Protein AF-A0A2W4NUA7-F1 (afdb_monomer_lite)

Secondary structure (DSSP, 8-state):
-PPP-PPPPPPS-SEEEEEEESB-TTS-B--HHHHHHHHTTTEEEEEEE--SEEE---HHHHTT----STTS-SS-EEE-TTHHHHHHHHHHTS-HHHHTTEEEEE--S-TTSTTHHHHHHHHHHHSTTT--EE----S--TTTGGGB-SSPP-

Structure (mmCIF, N/CA/C/O backbone):
data_AF-A0A2W4NUA7-F1
#
_entry.id   AF-A0A2W4NUA7-F1
#
loop_
_atom_site.group_PDB
_atom_site.id
_atom_site.type_symbol
_atom_site.label_atom_id
_atom_site.label_alt_id
_atom_site.label_comp_id
_atom_site.label_asym_id
_atom_site.label_entity_id
_atom_si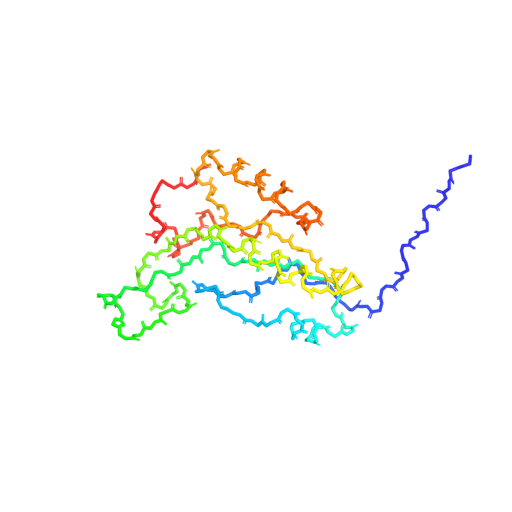te.label_seq_id
_atom_site.pdbx_PDB_ins_code
_atom_site.Cartn_x
_atom_site.Cartn_y
_atom_site.Cartn_z
_atom_site.occupancy
_atom_site.B_iso_or_equiv
_atom_site.auth_seq_id
_atom_site.auth_comp_id
_atom_site.auth_asym_id
_atom_site.auth_atom_id
_atom_site.pdbx_PDB_model_num
ATOM 1 N N . MET A 1 1 ? -1.698 2.696 45.677 1.00 40.53 1 MET A N 1
ATOM 2 C CA . MET A 1 1 ? -2.621 1.669 45.150 1.00 40.53 1 MET A CA 1
ATOM 3 C C . MET A 1 1 ? -2.447 1.644 43.642 1.00 40.53 1 MET A C 1
ATOM 5 O O . MET A 1 1 ? -2.728 2.652 43.011 1.00 40.53 1 MET A O 1
ATOM 9 N N . LEU A 1 2 ? -1.878 0.572 43.089 1.00 43.06 2 LEU A N 1
ATOM 10 C CA . LEU A 1 2 ? -1.738 0.403 41.641 1.00 43.06 2 LEU A CA 1
ATOM 11 C C . LEU A 1 2 ? -3.088 -0.070 41.095 1.00 43.06 2 LEU A C 1
ATOM 13 O O . LEU A 1 2 ? -3.616 -1.076 41.566 1.00 43.06 2 LEU A O 1
ATOM 17 N N . ALA A 1 3 ? -3.667 0.692 40.169 1.00 48.97 3 ALA A N 1
ATOM 18 C CA . ALA A 1 3 ? -4.894 0.313 39.484 1.00 48.97 3 ALA A CA 1
ATOM 19 C C . ALA A 1 3 ? -4.628 -0.956 38.663 1.00 48.97 3 ALA A C 1
ATOM 21 O O . ALA A 1 3 ? -3.732 -0.976 37.821 1.00 48.97 3 ALA A O 1
ATOM 22 N N . GLY A 1 4 ? -5.377 -2.021 38.951 1.00 47.44 4 GLY A N 1
ATOM 23 C CA . GLY A 1 4 ? -5.320 -3.257 38.184 1.00 47.44 4 GLY A CA 1
ATOM 24 C C . GLY A 1 4 ? -5.758 -2.989 36.750 1.00 47.44 4 GLY A C 1
ATOM 25 O O . GLY A 1 4 ? -6.852 -2.479 36.515 1.00 47.44 4 GLY A O 1
ATOM 26 N N . THR A 1 5 ? -4.898 -3.317 35.793 1.00 54.41 5 THR A N 1
ATOM 27 C CA . THR A 1 5 ? -5.244 -3.329 34.374 1.00 54.41 5 THR A CA 1
ATOM 28 C C . THR A 1 5 ? -6.253 -4.448 34.146 1.00 54.41 5 THR A C 1
ATOM 30 O O . THR A 1 5 ? -5.899 -5.625 34.204 1.00 54.41 5 THR A O 1
ATOM 33 N N . THR A 1 6 ? -7.519 -4.096 33.928 1.00 53.12 6 THR A N 1
ATOM 34 C CA . THR A 1 6 ? -8.527 -5.055 33.471 1.00 53.12 6 THR A CA 1
ATOM 35 C C . THR A 1 6 ? -8.124 -5.552 32.092 1.00 53.12 6 THR A C 1
ATOM 37 O O . THR A 1 6 ? -7.858 -4.741 31.202 1.00 53.12 6 THR A O 1
ATOM 40 N N . ALA A 1 7 ? -8.060 -6.874 31.927 1.00 54.66 7 ALA A N 1
ATOM 41 C CA . ALA A 1 7 ? -7.871 -7.486 30.621 1.00 54.66 7 ALA A CA 1
ATOM 42 C C . ALA A 1 7 ? -8.938 -6.941 29.652 1.00 54.66 7 ALA A C 1
ATOM 44 O O . ALA A 1 7 ? -10.081 -6.730 30.076 1.00 54.66 7 ALA A O 1
ATOM 45 N N . PRO A 1 8 ? -8.582 -6.655 28.387 1.00 58.50 8 PRO A N 1
ATOM 46 C CA . PRO A 1 8 ? -9.565 -6.229 27.404 1.00 58.50 8 PRO A CA 1
ATOM 47 C C . PRO A 1 8 ? -10.680 -7.283 27.311 1.00 58.50 8 PRO A C 1
ATOM 49 O O . PRO A 1 8 ? -10.400 -8.470 27.497 1.00 58.50 8 PRO A O 1
ATOM 52 N N . PRO A 1 9 ? -11.936 -6.863 27.074 1.00 59.19 9 PRO A N 1
ATOM 53 C CA . PRO A 1 9 ? -13.051 -7.791 26.947 1.00 59.19 9 PRO A CA 1
ATOM 54 C C . PRO A 1 9 ? -12.724 -8.862 25.907 1.00 59.19 9 PRO A C 1
ATOM 56 O O . PRO A 1 9 ? -12.119 -8.567 24.872 1.00 59.19 9 PRO A O 1
ATOM 59 N N . GLU A 1 10 ? -13.103 -10.100 26.218 1.00 61.09 10 GLU A N 1
ATOM 60 C CA . GLU A 1 10 ? -12.916 -11.239 25.329 1.00 61.09 10 GLU A CA 1
ATOM 61 C C . GLU A 1 10 ? -13.616 -10.930 24.003 1.00 61.09 10 GLU A C 1
ATOM 63 O O . GLU A 1 10 ? -14.770 -10.503 23.965 1.00 61.09 10 GLU A O 1
ATOM 68 N N . SER A 1 11 ? -12.859 -11.010 22.917 1.00 70.81 11 SER A N 1
ATOM 69 C CA . SER A 1 11 ? -13.340 -10.614 21.606 1.00 70.81 11 SER A CA 1
ATOM 70 C C . SER A 1 11 ? -14.155 -11.754 21.006 1.00 70.81 11 SER A C 1
ATOM 72 O O . SER A 1 11 ? -13.619 -12.844 20.854 1.00 70.81 11 SER A O 1
ATOM 74 N N . ASP A 1 12 ? -15.376 -11.486 20.535 1.00 87.19 12 ASP A N 1
ATOM 75 C CA . ASP A 1 12 ? -16.203 -12.468 19.797 1.00 87.19 12 ASP A CA 1
ATOM 76 C C . ASP A 1 12 ? -15.591 -12.901 18.441 1.00 87.19 12 ASP A C 1
ATOM 78 O O . ASP A 1 12 ? -16.130 -13.748 17.731 1.00 87.19 12 ASP A O 1
ATOM 82 N N . TYR A 1 13 ? -14.448 -12.320 18.065 1.00 94.31 13 TYR A N 1
ATOM 83 C CA . TYR A 1 13 ? -13.719 -12.640 16.844 1.00 94.31 13 TYR A CA 1
ATOM 84 C C . TYR A 1 13 ? -12.886 -13.908 17.047 1.00 94.31 13 TYR A C 1
ATOM 86 O O . TYR A 1 13 ? -12.174 -14.045 18.038 1.00 94.31 13 TYR A O 1
ATOM 94 N N . VAL A 1 14 ? -12.910 -14.808 16.066 1.00 96.00 14 VAL A N 1
ATOM 95 C CA . VAL A 1 14 ? -12.196 -16.093 16.128 1.00 96.00 14 VAL A CA 1
ATOM 96 C C . VAL A 1 14 ? -10.726 -15.984 15.715 1.00 96.00 14 VAL A C 1
ATOM 98 O O . VAL A 1 14 ? -9.943 -16.873 16.036 1.00 96.00 14 VAL A O 1
ATOM 101 N N . LEU A 1 15 ? -10.346 -14.928 14.982 1.00 96.31 15 LEU A N 1
ATOM 102 C CA . LEU A 1 15 ? -8.963 -14.663 14.567 1.00 96.31 15 LEU A CA 1
ATOM 103 C C . LEU A 1 15 ? -8.733 -13.191 14.198 1.00 96.31 15 LEU A C 1
ATOM 105 O O . LEU A 1 15 ? -9.681 -12.435 13.989 1.00 96.31 15 LEU A O 1
ATOM 109 N N . ASN A 1 16 ? -7.463 -12.813 14.053 1.00 97.56 16 ASN A N 1
ATOM 110 C CA . ASN A 1 16 ? -7.030 -11.596 13.362 1.00 97.56 16 ASN A CA 1
ATOM 111 C C . ASN A 1 16 ? -6.142 -11.998 12.181 1.00 97.56 16 ASN A C 1
ATOM 113 O O . ASN A 1 16 ? -5.360 -12.942 12.307 1.00 97.56 16 ASN A O 1
ATOM 117 N N . ASP A 1 17 ? -6.266 -11.298 11.059 1.00 97.81 17 ASP A N 1
ATOM 118 C CA . ASP A 1 17 ? -5.432 -11.540 9.885 1.00 97.81 17 ASP A CA 1
ATOM 119 C C . ASP A 1 17 ? -4.173 -10.672 9.973 1.00 97.81 17 ASP A C 1
ATOM 121 O O . ASP A 1 17 ? -4.235 -9.440 10.027 1.00 97.81 17 ASP A O 1
ATOM 125 N N . SER A 1 18 ? -3.014 -11.317 10.032 1.00 97.25 18 SER A N 1
ATOM 126 C CA . SER A 1 18 ? -1.735 -10.622 10.129 1.00 97.25 18 SER A CA 1
ATOM 127 C 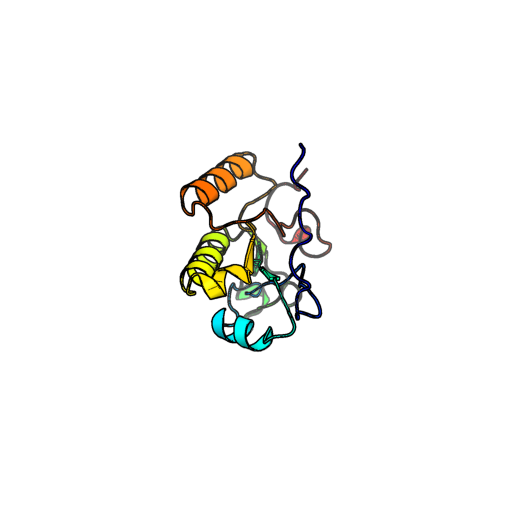C . SER A 1 18 ? -1.228 -10.104 8.788 1.00 97.25 18 SER A C 1
ATOM 129 O O . SER A 1 18 ? -0.235 -9.377 8.791 1.00 97.25 18 SER A O 1
ATOM 131 N N . HIS A 1 19 ? -1.829 -10.504 7.659 1.00 97.81 19 HIS A N 1
ATOM 132 C CA . HIS A 1 19 ? -1.300 -10.173 6.339 1.00 97.81 19 HIS A CA 1
ATOM 133 C C . HIS A 1 19 ? -2.325 -10.284 5.207 1.00 97.81 19 HIS A C 1
ATOM 135 O O . HIS A 1 19 ? -2.533 -11.363 4.655 1.00 97.81 19 HIS A O 1
ATOM 141 N N . PHE A 1 20 ? -2.858 -9.144 4.758 1.00 97.81 20 PHE A N 1
ATOM 142 C CA . PHE A 1 20 ? -3.714 -9.089 3.571 1.00 97.81 20 PHE A CA 1
ATOM 143 C C . PHE A 1 20 ? -3.332 -7.961 2.606 1.00 97.81 20 PHE A C 1
ATOM 145 O O . PHE A 1 20 ? -3.340 -6.786 2.976 1.00 97.81 20 PHE 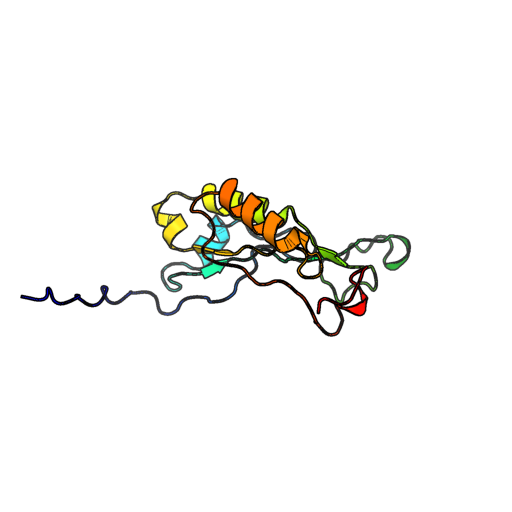A O 1
ATOM 152 N N . HIS A 1 21 ? -3.074 -8.298 1.340 1.00 97.69 21 HIS A N 1
ATOM 153 C CA . HIS A 1 21 ? -2.927 -7.299 0.281 1.00 97.69 21 HIS A CA 1
ATOM 154 C C . HIS A 1 21 ? -4.286 -6.950 -0.322 1.00 97.69 21 HIS A C 1
ATOM 156 O O . HIS A 1 21 ? -4.977 -7.828 -0.837 1.00 97.69 21 HIS A O 1
ATOM 162 N N . LEU A 1 22 ? -4.650 -5.666 -0.303 1.00 97.94 22 LEU A N 1
ATOM 163 C CA . LEU A 1 22 ? -5.903 -5.205 -0.910 1.00 97.94 22 LEU A CA 1
ATOM 164 C C . LEU A 1 22 ? -5.836 -5.201 -2.442 1.00 97.94 22 LEU A C 1
ATOM 166 O O . LEU A 1 22 ? -6.865 -5.352 -3.096 1.00 97.94 22 LEU A O 1
ATOM 170 N N . THR A 1 23 ? -4.633 -5.040 -2.997 1.00 97.19 23 THR A N 1
ATOM 171 C CA . THR A 1 23 ? -4.372 -4.922 -4.434 1.00 97.19 23 THR A CA 1
ATOM 172 C C . THR A 1 23 ? -3.479 -6.047 -4.962 1.00 97.19 23 THR A C 1
ATOM 174 O O . THR A 1 23 ? -2.839 -6.773 -4.204 1.00 97.19 23 THR A O 1
ATOM 177 N N . ASN A 1 24 ? -3.441 -6.199 -6.286 1.00 96.69 24 ASN A N 1
ATOM 178 C CA . ASN A 1 24 ? -2.547 -7.092 -7.021 1.00 96.69 24 ASN A CA 1
ATOM 179 C C . ASN A 1 24 ? -1.318 -6.334 -7.585 1.00 96.69 24 ASN A C 1
ATOM 181 O O . ASN A 1 24 ? -1.108 -5.154 -7.305 1.00 96.69 24 ASN A O 1
ATOM 185 N N . TYR A 1 25 ? -0.501 -6.997 -8.415 1.00 96.38 25 TYR A N 1
ATOM 186 C CA . TYR A 1 25 ? 0.722 -6.411 -8.990 1.00 96.38 25 TYR A CA 1
ATOM 187 C C . TYR A 1 25 ? 0.465 -5.365 -10.089 1.00 96.38 25 TYR A C 1
ATOM 189 O O . TYR A 1 25 ? 1.421 -4.831 -10.641 1.00 96.38 25 TYR A O 1
ATOM 197 N N . ILE A 1 26 ? -0.789 -5.046 -10.410 1.00 96.81 26 ILE A N 1
ATOM 198 C CA . ILE A 1 26 ? -1.167 -3.880 -11.229 1.00 96.81 26 ILE A CA 1
ATOM 199 C C . ILE A 1 26 ? -1.971 -2.855 -10.419 1.00 96.81 26 ILE A C 1
ATOM 201 O O . ILE A 1 26 ? -2.537 -1.928 -10.985 1.00 96.81 26 ILE A O 1
ATOM 205 N N . GLN A 1 27 ? -1.970 -3.004 -9.091 1.00 96.81 27 GLN A N 1
ATOM 206 C CA . GLN A 1 27 ? -2.614 -2.109 -8.132 1.00 96.81 27 GLN A CA 1
ATOM 207 C C . GLN A 1 27 ? -4.147 -2.083 -8.226 1.00 96.81 27 GLN A C 1
ATOM 209 O O . GLN A 1 27 ? -4.787 -1.135 -7.779 1.00 96.81 27 GLN A O 1
ATOM 214 N N . GLU A 1 28 ? -4.739 -3.160 -8.746 1.00 96.75 28 GLU A N 1
ATOM 215 C CA . GLU A 1 28 ? -6.186 -3.385 -8.774 1.00 96.75 28 GLU A CA 1
ATOM 216 C C . GLU A 1 28 ? -6.599 -4.414 -7.720 1.00 96.75 28 GLU A C 1
ATOM 218 O O . GLU A 1 28 ? -5.844 -5.334 -7.398 1.00 96.75 28 GLU A O 1
ATOM 223 N N . GLY A 1 29 ? -7.807 -4.282 -7.178 1.00 95.69 29 GLY A N 1
ATOM 224 C CA . GLY A 1 29 ? -8.262 -5.124 -6.082 1.00 95.69 29 GLY A CA 1
ATOM 225 C C . GLY A 1 29 ? -9.725 -4.922 -5.716 1.00 95.69 29 GLY A C 1
ATOM 226 O O . GLY A 1 29 ? -10.471 -4.248 -6.424 1.00 95.69 29 GLY A O 1
ATOM 227 N N . THR A 1 30 ? -10.132 -5.534 -4.606 1.00 96.50 30 THR A N 1
ATOM 228 C CA . THR A 1 30 ? -11.497 -5.405 -4.071 1.00 96.50 30 THR A CA 1
ATOM 229 C C . THR A 1 30 ? -11.694 -4.058 -3.371 1.00 96.50 30 THR A C 1
ATOM 231 O O . THR A 1 30 ? -10.748 -3.515 -2.798 1.00 96.50 30 THR A O 1
ATOM 234 N N . ASP A 1 31 ? -12.925 -3.531 -3.342 1.00 97.88 31 ASP A N 1
ATOM 235 C CA . ASP A 1 31 ? -13.240 -2.395 -2.464 1.00 97.88 31 ASP A CA 1
ATOM 236 C C . ASP A 1 31 ? -13.079 -2.824 -0.997 1.00 97.88 31 ASP A C 1
ATOM 238 O O . ASP A 1 31 ? -13.427 -3.942 -0.601 1.00 97.88 31 ASP A O 1
ATOM 242 N N . ILE A 1 32 ? -12.555 -1.927 -0.164 1.00 98.56 32 ILE A N 1
ATOM 243 C CA . ILE A 1 32 ? -12.306 -2.203 1.254 1.00 98.56 32 ILE A CA 1
ATOM 244 C C . ILE A 1 32 ? -13.601 -2.480 2.041 1.00 98.56 32 ILE A C 1
ATOM 246 O O . ILE A 1 32 ? -13.565 -3.182 3.052 1.00 98.56 32 ILE A O 1
ATOM 250 N N . ARG A 1 33 ? -14.758 -1.971 1.591 1.00 98.56 33 ARG A N 1
ATOM 251 C CA . ARG A 1 33 ? -16.072 -2.268 2.191 1.00 98.56 33 ARG A CA 1
ATOM 252 C C . ARG A 1 33 ? -16.509 -3.693 1.889 1.00 98.56 33 ARG A C 1
ATOM 254 O O . ARG A 1 33 ? -17.046 -4.350 2.779 1.00 98.56 33 ARG A O 1
ATOM 261 N N . ASP A 1 34 ? -16.236 -4.173 0.680 1.00 98.56 34 ASP A N 1
ATOM 262 C CA . ASP A 1 34 ? -16.505 -5.559 0.299 1.00 98.56 34 ASP A CA 1
ATOM 263 C C . ASP A 1 34 ? -15.593 -6.502 1.087 1.00 98.56 34 ASP A C 1
ATOM 265 O O . ASP A 1 34 ? -16.054 -7.499 1.643 1.00 98.56 34 ASP A O 1
ATOM 269 N N . PHE A 1 35 ? -14.318 -6.137 1.254 1.00 98.44 35 PHE A N 1
ATOM 270 C CA . PHE A 1 35 ? -13.410 -6.893 2.114 1.00 98.44 35 PHE A CA 1
ATOM 271 C C . PHE A 1 35 ? -13.855 -6.898 3.586 1.00 98.44 35 PHE A C 1
ATOM 273 O O . PHE A 1 35 ? -13.860 -7.946 4.232 1.00 98.44 35 PHE A O 1
ATOM 280 N N . LEU A 1 36 ? -14.316 -5.761 4.115 1.00 98.44 36 LEU A N 1
ATOM 281 C CA . LEU A 1 36 ? -14.889 -5.696 5.461 1.00 98.44 36 LEU A CA 1
ATOM 282 C C . LEU A 1 36 ? -16.134 -6.589 5.607 1.00 98.44 36 LEU A C 1
ATOM 284 O O . LEU A 1 36 ? -16.336 -7.191 6.663 1.00 98.44 36 LEU A O 1
ATOM 288 N N . ALA A 1 37 ? -16.962 -6.694 4.565 1.00 98.19 37 ALA A N 1
ATOM 289 C CA . ALA A 1 37 ? -18.099 -7.610 4.554 1.00 98.19 37 ALA A CA 1
ATOM 290 C C . ALA A 1 37 ? -17.643 -9.079 4.588 1.00 98.19 37 ALA A C 1
ATOM 292 O O . ALA A 1 37 ? -18.230 -9.872 5.325 1.00 98.19 37 ALA A O 1
ATOM 293 N N . ILE A 1 38 ? -16.564 -9.425 3.874 1.00 97.31 38 ILE A N 1
ATOM 294 C CA . ILE A 1 38 ? -15.940 -10.760 3.915 1.00 97.31 38 ILE A CA 1
ATOM 295 C C . ILE A 1 38 ? -15.408 -11.087 5.319 1.00 97.31 38 ILE A C 1
ATOM 297 O O . ILE A 1 38 ? -15.615 -12.199 5.804 1.00 97.31 38 ILE A O 1
ATOM 301 N N . MET A 1 39 ? -14.764 -10.130 5.997 1.00 97.75 39 MET A N 1
ATOM 302 C CA . MET A 1 39 ? -14.298 -10.304 7.383 1.00 97.75 39 MET A CA 1
ATOM 303 C C . MET A 1 39 ? -15.442 -10.642 8.353 1.00 97.75 39 MET A C 1
ATOM 305 O O . MET A 1 39 ? -15.240 -11.375 9.330 1.00 97.75 39 MET A O 1
ATOM 309 N N . GLY A 1 40 ? -16.627 -10.073 8.104 1.00 96.44 40 GLY A N 1
ATOM 310 C CA . GLY A 1 40 ? -17.836 -10.298 8.886 1.00 96.44 40 GLY A CA 1
ATOM 311 C C . GLY A 1 40 ? -17.649 -10.020 10.380 1.00 96.44 40 GLY A C 1
ATOM 312 O O . GLY A 1 40 ? -17.024 -9.033 10.792 1.00 96.44 40 GLY A O 1
ATOM 313 N N . ASP A 1 41 ? -18.198 -10.910 11.196 1.00 95.38 41 ASP A N 1
ATOM 314 C CA . ASP A 1 41 ? -18.112 -10.924 12.659 1.00 95.38 41 ASP A CA 1
ATOM 315 C C . ASP A 1 41 ? -17.076 -11.925 13.193 1.00 95.38 41 ASP A C 1
ATOM 317 O O . ASP A 1 41 ? -16.944 -12.085 14.401 1.00 95.38 41 ASP A O 1
ATOM 321 N N . ARG A 1 42 ? -16.310 -12.575 12.307 1.00 95.62 42 ARG A N 1
ATOM 322 C CA . ARG A 1 42 ? -15.326 -13.599 12.686 1.00 95.62 42 ARG A CA 1
ATOM 323 C C . ARG A 1 42 ? -13.894 -13.082 12.728 1.00 95.62 42 ARG A C 1
ATOM 325 O O . ARG A 1 42 ? -13.138 -13.501 13.598 1.00 95.62 42 ARG A O 1
ATOM 332 N N . VAL A 1 43 ? -13.510 -12.185 11.822 1.00 97.69 43 VAL A N 1
ATOM 333 C CA . VAL A 1 43 ? -12.136 -11.654 11.750 1.00 97.69 43 VAL A CA 1
ATOM 334 C C . VAL A 1 43 ? -12.058 -10.305 12.448 1.00 97.69 43 VAL A C 1
ATOM 336 O O . VAL A 1 43 ? -12.692 -9.360 12.001 1.00 97.69 43 VAL A O 1
ATOM 339 N N . GLY A 1 44 ? -11.271 -10.162 13.508 1.00 97.25 44 GLY A N 1
ATOM 340 C CA . GLY A 1 44 ? -11.254 -8.932 14.299 1.00 97.25 44 GLY A CA 1
ATOM 341 C C . GLY A 1 44 ? -10.562 -7.764 13.621 1.00 97.25 44 GLY A C 1
ATOM 342 O O . GLY A 1 44 ? -11.191 -6.751 13.315 1.00 97.25 44 GLY A O 1
ATOM 343 N N . ARG A 1 45 ? -9.266 -7.893 13.383 1.00 97.62 45 ARG A N 1
ATOM 344 C CA . ARG A 1 45 ? -8.440 -6.880 12.731 1.00 97.62 45 ARG A CA 1
ATOM 345 C C . ARG A 1 45 ? -7.644 -7.505 11.606 1.00 97.62 45 ARG A C 1
ATOM 347 O O . ARG A 1 45 ? -7.320 -8.690 11.668 1.00 97.62 45 ARG A O 1
ATOM 354 N N . VAL A 1 46 ? -7.334 -6.689 10.610 1.00 98.50 46 VAL A N 1
ATOM 355 C CA . VAL A 1 46 ? -6.489 -7.073 9.484 1.00 98.50 46 VAL A CA 1
ATOM 356 C C . VAL A 1 46 ? -5.360 -6.069 9.343 1.00 98.50 46 VAL A C 1
ATOM 358 O O . VAL A 1 46 ? -5.620 -4.876 9.168 1.00 98.50 46 VAL A O 1
ATOM 361 N N . ALA A 1 47 ? -4.120 -6.547 9.376 1.00 98.50 47 ALA A N 1
ATOM 362 C CA . ALA A 1 47 ? -3.009 -5.779 8.836 1.00 98.50 47 ALA A CA 1
ATOM 363 C C . ALA A 1 47 ? -3.163 -5.735 7.311 1.00 98.50 47 ALA A C 1
ATOM 365 O O . ALA A 1 47 ? -3.141 -6.775 6.647 1.00 98.50 47 ALA A O 1
ATOM 366 N N . ILE A 1 48 ? -3.410 -4.537 6.781 1.00 98.31 48 ILE A N 1
ATOM 367 C CA . ILE A 1 48 ? -3.785 -4.329 5.383 1.00 98.31 48 ILE A CA 1
ATOM 368 C C . ILE A 1 48 ? -2.672 -3.611 4.631 1.00 98.31 48 ILE A C 1
ATOM 370 O O . ILE A 1 48 ? -2.139 -2.588 5.069 1.00 98.31 48 ILE A O 1
ATOM 374 N N . PHE A 1 49 ? -2.342 -4.171 3.476 1.00 98.06 49 PHE A N 1
ATOM 375 C CA . PHE A 1 49 ? -1.142 -3.863 2.727 1.00 98.06 49 PHE A CA 1
ATOM 376 C C . PHE A 1 49 ? -1.475 -3.475 1.290 1.00 98.06 49 PHE A C 1
ATOM 378 O O . PHE A 1 49 ? -2.381 -4.025 0.659 1.00 98.06 49 PHE A O 1
ATOM 385 N N . GLY A 1 50 ? -0.668 -2.572 0.748 1.00 96.38 50 GLY A N 1
ATOM 386 C CA . GLY A 1 50 ? -0.443 -2.486 -0.685 1.00 96.38 50 GLY A CA 1
ATOM 387 C C . GLY A 1 50 ? 0.510 -3.576 -1.157 1.00 96.38 50 GLY A C 1
ATOM 388 O O . GLY A 1 50 ? 1.256 -4.126 -0.346 1.00 96.38 50 GLY A O 1
ATOM 389 N N . ILE A 1 51 ? 0.526 -3.897 -2.453 1.00 96.12 51 ILE A N 1
ATOM 390 C CA . ILE A 1 51 ? 1.679 -4.612 -3.017 1.00 96.12 51 ILE A CA 1
ATOM 391 C C . ILE A 1 51 ? 2.765 -3.579 -3.349 1.00 96.12 51 ILE A C 1
ATOM 393 O O . ILE A 1 51 ? 2.508 -2.679 -4.152 1.00 96.12 51 ILE A O 1
ATOM 397 N N . PRO A 1 52 ? 3.986 -3.708 -2.789 1.00 95.00 52 PRO A N 1
ATOM 398 C CA . PRO A 1 52 ? 5.040 -2.696 -2.920 1.00 95.00 52 PRO A CA 1
ATOM 399 C C . PRO A 1 52 ? 5.535 -2.508 -4.363 1.00 95.00 52 PRO A C 1
ATOM 401 O O . PRO A 1 52 ? 6.114 -1.476 -4.697 1.00 95.00 52 PRO A O 1
ATOM 404 N N . LEU A 1 53 ? 5.324 -3.508 -5.223 1.00 95.00 53 LEU A N 1
ATOM 405 C CA . LEU A 1 53 ? 5.835 -3.566 -6.588 1.00 95.00 53 LEU A CA 1
ATOM 406 C C . LEU A 1 53 ? 4.709 -3.600 -7.617 1.00 95.00 53 LEU A C 1
ATOM 408 O O . LEU A 1 53 ? 3.714 -4.300 -7.439 1.00 95.00 53 LEU A O 1
ATOM 412 N N . GLN A 1 54 ? 4.922 -2.931 -8.745 1.00 95.69 54 GLN A N 1
ATOM 413 C CA . GLN A 1 54 ? 4.060 -3.034 -9.914 1.00 95.69 54 GLN A CA 1
ATOM 414 C C . GLN A 1 54 ? 4.747 -3.784 -11.059 1.00 95.69 54 GLN A C 1
ATOM 416 O O . GLN A 1 54 ? 5.917 -3.548 -11.368 1.00 95.69 54 GLN A O 1
ATOM 421 N N . GLN A 1 55 ? 3.994 -4.676 -11.701 1.00 95.88 55 GLN A N 1
ATOM 422 C CA . GLN A 1 55 ? 4.379 -5.394 -12.906 1.00 95.88 55 GLN A CA 1
ATOM 423 C C . GLN A 1 55 ? 4.332 -4.457 -14.111 1.00 95.88 55 GLN A C 1
ATOM 425 O O . GLN A 1 55 ? 3.304 -3.853 -14.420 1.00 95.88 55 GLN A O 1
ATOM 430 N N . THR A 1 56 ? 5.452 -4.356 -14.826 1.00 95.56 56 THR A N 1
ATOM 431 C CA . THR A 1 56 ? 5.477 -3.674 -16.122 1.00 95.56 56 THR A CA 1
ATOM 432 C C . THR A 1 56 ? 4.747 -4.530 -17.148 1.00 95.56 56 THR A C 1
ATOM 434 O O . THR A 1 56 ? 5.051 -5.718 -17.286 1.00 95.56 56 THR A O 1
ATOM 437 N N . TRP A 1 57 ? 3.839 -3.926 -17.912 1.00 96.12 57 TRP A N 1
ATOM 438 C CA . TRP A 1 57 ? 3.296 -4.540 -19.118 1.00 96.12 57 TRP A CA 1
ATOM 439 C C . TRP A 1 57 ? 4.096 -4.061 -20.330 1.00 96.12 57 TRP A C 1
ATOM 441 O O . TRP A 1 57 ? 4.036 -2.896 -20.720 1.00 96.12 57 TRP A O 1
ATOM 451 N N . SER A 1 58 ? 4.890 -4.964 -20.904 1.00 94.75 58 SER A N 1
ATOM 452 C CA . SER A 1 58 ? 5.658 -4.705 -22.118 1.00 94.75 58 SER A CA 1
ATOM 453 C C . SER A 1 58 ? 5.065 -5.491 -23.275 1.00 94.75 58 SER A C 1
ATOM 455 O O . SER A 1 58 ? 5.129 -6.721 -23.287 1.00 94.75 58 SER A O 1
ATOM 457 N N . TRP A 1 59 ? 4.571 -4.781 -24.293 1.00 94.06 59 TRP A N 1
ATOM 458 C CA . TRP A 1 59 ? 4.079 -5.395 -25.530 1.00 94.06 59 TRP A CA 1
ATOM 459 C C . TRP A 1 59 ? 5.099 -6.360 -26.151 1.00 94.06 59 TRP A C 1
ATOM 461 O O . TRP A 1 59 ? 4.747 -7.415 -26.666 1.00 94.06 59 TRP A O 1
ATOM 471 N N . ARG A 1 60 ? 6.395 -6.036 -26.061 1.00 94.19 60 ARG A N 1
ATOM 472 C CA . ARG A 1 60 ? 7.473 -6.883 -26.592 1.00 94.19 60 ARG A CA 1
ATOM 473 C C . ARG A 1 60 ? 7.610 -8.218 -25.853 1.00 94.19 60 ARG A C 1
ATOM 475 O O . ARG A 1 60 ? 8.144 -9.159 -26.428 1.00 94.19 60 ARG A O 1
ATOM 482 N N . ASN A 1 61 ? 7.193 -8.280 -24.591 1.00 93.31 61 ASN A N 1
ATOM 483 C CA . ASN A 1 61 ? 7.293 -9.480 -23.767 1.00 93.31 61 ASN A CA 1
ATOM 484 C C . ASN A 1 61 ? 6.021 -10.334 -23.862 1.00 93.31 61 ASN A C 1
ATOM 486 O O . ASN A 1 61 ? 6.124 -11.539 -24.064 1.00 93.31 61 ASN A O 1
ATOM 490 N N . SER A 1 62 ? 4.840 -9.713 -23.752 1.00 94.81 62 SER A N 1
ATOM 491 C CA . SER A 1 62 ? 3.567 -10.436 -23.620 1.00 94.81 62 SER A CA 1
ATOM 492 C C . SER A 1 62 ? 2.467 -10.024 -24.608 1.00 94.81 62 SER A C 1
ATOM 494 O O . SER A 1 62 ? 1.368 -10.570 -24.547 1.00 94.81 62 SER A O 1
ATOM 496 N N . GLY A 1 63 ? 2.732 -9.106 -25.543 1.00 95.19 63 GLY A N 1
ATOM 497 C CA . GLY A 1 63 ? 1.735 -8.635 -26.512 1.00 95.19 63 GLY A CA 1
ATOM 498 C C . GLY A 1 63 ? 0.472 -8.099 -25.829 1.00 95.19 63 GLY A C 1
ATOM 499 O O . GLY A 1 63 ? 0.562 -7.368 -24.841 1.00 95.19 63 GLY A O 1
ATOM 500 N N . ASP A 1 64 ? -0.693 -8.518 -26.330 1.00 96.81 64 ASP A N 1
ATOM 501 C CA . ASP A 1 64 ? -2.017 -8.181 -25.785 1.00 96.81 64 ASP A CA 1
ATOM 502 C C . ASP A 1 64 ? -2.302 -8.785 -24.399 1.00 96.81 64 ASP A C 1
ATOM 504 O O . ASP A 1 64 ? -3.262 -8.393 -23.737 1.00 96.81 64 ASP A O 1
ATOM 508 N N . PHE A 1 65 ? -1.498 -9.744 -23.934 1.00 96.31 65 PHE A N 1
ATOM 509 C CA . PHE A 1 65 ? -1.675 -10.311 -22.603 1.00 96.31 65 PHE A CA 1
ATOM 510 C C . PHE A 1 65 ? -1.086 -9.363 -21.550 1.00 96.31 65 PHE A C 1
ATOM 512 O O . PHE A 1 65 ? 0.134 -9.228 -21.438 1.00 96.31 65 PHE A O 1
ATOM 519 N N . ALA A 1 66 ? -1.962 -8.712 -20.780 1.00 96.25 66 ALA A N 1
ATOM 520 C CA . ALA A 1 66 ? -1.603 -7.837 -19.666 1.00 96.25 66 ALA A CA 1
ATOM 521 C C . ALA A 1 66 ? -1.380 -8.659 -18.374 1.00 96.25 66 ALA A C 1
ATOM 523 O O . ALA A 1 66 ? -2.354 -9.136 -17.786 1.00 96.25 66 ALA A O 1
ATOM 524 N N . PRO A 1 67 ? -0.127 -8.856 -17.913 1.00 95.75 67 PRO A N 1
ATOM 525 C CA . PRO A 1 67 ? 0.155 -9.657 -16.725 1.00 95.75 67 PRO A CA 1
ATOM 526 C C . PRO A 1 67 ? -0.266 -8.914 -15.448 1.00 95.75 67 PRO A C 1
ATOM 528 O O . PRO A 1 67 ? 0.188 -7.801 -15.189 1.00 95.75 67 PRO A O 1
ATOM 531 N N . SER A 1 68 ? -1.082 -9.556 -14.614 1.00 95.75 68 SER A N 1
ATOM 532 C CA . SER A 1 68 ? -1.505 -9.052 -13.297 1.00 95.75 68 SER A CA 1
ATOM 533 C C . SER A 1 68 ? -0.744 -9.687 -12.128 1.00 95.75 68 SER A C 1
ATOM 535 O O . SER A 1 68 ? -0.927 -9.297 -10.971 1.00 95.75 68 SER A O 1
ATOM 537 N N . TYR A 1 69 ? 0.130 -10.655 -12.418 1.00 94.06 69 TYR A N 1
ATOM 538 C CA . TYR A 1 69 ? 0.961 -11.360 -11.447 1.00 94.06 69 TYR A CA 1
ATOM 539 C C . TYR A 1 69 ? 2.416 -11.461 -11.920 1.00 94.06 69 TYR A C 1
ATOM 541 O O . TYR A 1 69 ? 2.692 -11.658 -13.100 1.00 94.06 69 TYR A O 1
ATOM 549 N N . TYR A 1 70 ? 3.369 -11.385 -10.990 1.00 90.06 70 TYR A N 1
ATOM 550 C CA . TYR A 1 70 ? 4.804 -11.291 -11.303 1.00 90.06 70 TYR A CA 1
ATOM 551 C C . TYR A 1 70 ? 5.424 -12.536 -11.960 1.00 90.06 70 TYR A C 1
ATOM 553 O O . TYR A 1 70 ? 6.538 -12.467 -12.482 1.00 90.06 70 TYR A O 1
ATOM 561 N N . LEU A 1 71 ? 4.737 -13.683 -11.936 1.00 92.31 71 LEU A N 1
ATOM 562 C CA . LEU A 1 71 ? 5.167 -14.902 -12.640 1.00 92.31 71 LEU A CA 1
ATOM 563 C C . LEU A 1 71 ? 4.629 -14.995 -14.075 1.00 92.31 71 LEU A C 1
ATOM 565 O O . LEU A 1 71 ? 4.988 -15.916 -14.797 1.00 92.31 71 LEU A O 1
ATOM 569 N N . GLN A 1 72 ? 3.763 -14.071 -14.495 1.00 93.75 72 GLN A N 1
ATOM 570 C CA . GLN A 1 72 ? 3.097 -14.138 -15.798 1.00 93.75 72 GLN A CA 1
ATOM 571 C C . GLN A 1 72 ? 3.895 -13.491 -16.941 1.00 93.75 72 GLN A C 1
ATOM 573 O O . GLN A 1 72 ? 3.521 -13.636 -18.101 1.00 93.75 72 GLN A O 1
ATOM 578 N N . SER A 1 73 ? 4.968 -12.756 -16.640 1.00 91.50 73 SER A N 1
ATOM 579 C CA . SER A 1 73 ? 5.830 -12.110 -17.635 1.00 91.50 73 SER A CA 1
ATOM 580 C C . SER A 1 73 ? 7.240 -11.936 -17.083 1.00 91.50 73 SER A C 1
ATOM 582 O O . SER A 1 73 ? 7.409 -11.709 -15.886 1.00 91.50 73 SER A O 1
ATOM 584 N N . ASP A 1 74 ? 8.248 -11.957 -17.954 1.00 89.94 74 ASP A N 1
ATOM 585 C CA . ASP A 1 74 ? 9.632 -11.600 -17.601 1.00 89.94 74 ASP A CA 1
ATOM 586 C C . ASP A 1 74 ? 9.888 -10.086 -17.622 1.00 89.94 74 ASP A C 1
ATOM 588 O O . ASP A 1 74 ? 11.021 -9.633 -17.467 1.00 89.94 74 ASP A O 1
ATOM 592 N N . SER A 1 75 ? 8.843 -9.281 -17.827 1.00 92.81 75 SER A N 1
ATOM 593 C CA . SER A 1 75 ? 8.964 -7.827 -17.773 1.00 92.81 75 SER A CA 1
ATOM 594 C C . SER A 1 75 ? 9.352 -7.362 -16.358 1.00 92.81 75 SER A C 1
ATOM 596 O O . SER A 1 75 ? 8.924 -7.979 -15.377 1.00 92.81 75 SER A O 1
ATOM 598 N N . PRO A 1 76 ? 10.107 -6.255 -16.231 1.00 92.25 76 PRO A N 1
ATOM 599 C CA . PRO A 1 76 ? 10.552 -5.738 -14.940 1.00 92.25 76 PRO A CA 1
ATOM 600 C C . PRO A 1 76 ? 9.424 -5.404 -13.956 1.00 92.25 76 PRO A C 1
ATOM 602 O O . PRO A 1 76 ? 8.297 -5.075 -14.346 1.00 92.25 76 PRO A O 1
ATOM 605 N N . LEU A 1 77 ? 9.778 -5.405 -12.675 1.00 93.19 77 LEU A N 1
ATOM 606 C CA . LEU A 1 77 ? 8.986 -4.873 -11.569 1.00 93.19 77 LEU A CA 1
ATOM 607 C C . LEU A 1 77 ? 9.600 -3.549 -11.106 1.00 93.19 77 LEU A C 1
ATOM 609 O O . LEU A 1 77 ? 10.811 -3.350 -11.211 1.00 93.19 77 LEU A O 1
ATOM 613 N N . TYR A 1 78 ? 8.786 -2.658 -10.552 1.00 92.56 78 TYR A N 1
ATOM 614 C CA . TYR A 1 78 ? 9.277 -1.416 -9.955 1.00 92.56 78 TYR A CA 1
ATOM 615 C C . TYR A 1 78 ? 8.503 -1.064 -8.684 1.00 92.56 78 TYR A C 1
ATOM 617 O O . TYR A 1 78 ? 7.326 -1.405 -8.566 1.00 92.56 78 TYR A O 1
ATOM 625 N N . TYR A 1 79 ? 9.157 -0.388 -7.734 1.00 94.31 79 TYR A N 1
ATOM 626 C CA . TYR A 1 79 ? 8.503 0.090 -6.512 1.00 94.31 79 TYR A CA 1
ATOM 627 C C . TYR A 1 79 ? 7.444 1.135 -6.850 1.00 94.31 79 TYR A C 1
ATOM 629 O O . TYR A 1 79 ? 7.739 2.148 -7.490 1.00 94.31 79 TYR A O 1
ATOM 637 N N . TYR A 1 80 ? 6.208 0.890 -6.420 1.00 95.75 80 TYR A N 1
ATOM 638 C CA . TYR A 1 80 ? 5.069 1.732 -6.761 1.00 95.75 80 TYR A CA 1
ATOM 639 C C . TYR A 1 80 ? 4.680 2.638 -5.590 1.00 95.75 80 TYR A C 1
ATOM 641 O O . TYR A 1 80 ? 3.805 2.332 -4.784 1.00 95.75 80 TYR A O 1
ATOM 649 N N . SER A 1 81 ? 5.318 3.804 -5.517 1.00 95.44 81 SER A N 1
ATOM 650 C CA . SER A 1 81 ? 5.166 4.763 -4.413 1.00 95.44 81 SER A CA 1
ATOM 651 C C . SER A 1 81 ? 3.770 5.315 -4.156 1.00 95.44 81 SER A C 1
ATOM 653 O O . SER A 1 81 ? 3.512 5.822 -3.068 1.00 95.44 81 SER A O 1
ATOM 655 N N . PHE A 1 82 ? 2.855 5.234 -5.118 1.00 97.50 82 PHE A N 1
ATOM 656 C CA . PHE A 1 82 ? 1.498 5.735 -4.915 1.00 97.50 82 PHE A CA 1
ATOM 657 C C . PHE A 1 82 ? 0.614 4.763 -4.113 1.00 97.50 82 PHE A C 1
ATOM 659 O O . PHE A 1 82 ? -0.456 5.164 -3.650 1.00 97.50 82 PHE A O 1
ATOM 666 N N . ILE A 1 83 ? 1.050 3.513 -3.892 1.00 97.62 83 ILE A N 1
ATOM 667 C CA . ILE A 1 83 ? 0.212 2.514 -3.218 1.00 97.62 83 ILE A CA 1
ATOM 668 C C . ILE A 1 83 ? -0.166 2.912 -1.789 1.00 97.62 83 ILE A C 1
ATOM 670 O O . ILE A 1 83 ? -1.305 2.705 -1.379 1.00 97.62 83 ILE A O 1
ATOM 674 N N . ASP A 1 84 ? 0.736 3.560 -1.052 1.00 98.31 84 ASP A N 1
ATOM 675 C CA . ASP A 1 84 ? 0.452 3.960 0.327 1.00 98.31 84 ASP A CA 1
ATOM 676 C C . ASP A 1 84 ? -0.656 5.020 0.370 1.00 98.31 84 ASP A C 1
ATOM 678 O O . ASP A 1 84 ? -1.578 4.927 1.177 1.00 98.31 84 ASP A O 1
ATOM 682 N N . ALA A 1 85 ? -0.643 5.982 -0.560 1.00 98.38 85 ALA A N 1
ATOM 683 C CA . ALA A 1 85 ? -1.732 6.947 -0.694 1.00 98.38 85 ALA A CA 1
ATOM 684 C C . ALA A 1 85 ? -3.053 6.255 -1.067 1.00 98.38 85 ALA A C 1
ATOM 686 O O . ALA A 1 85 ? -4.100 6.599 -0.521 1.00 98.38 85 ALA A O 1
ATOM 687 N N . HIS A 1 86 ? -3.018 5.253 -1.950 1.00 98.31 86 HIS A N 1
ATOM 688 C CA . HIS A 1 86 ? -4.205 4.484 -2.321 1.00 98.31 86 HIS A CA 1
ATOM 689 C C . HIS A 1 86 ? -4.810 3.731 -1.120 1.00 98.31 86 HIS A C 1
ATOM 691 O O . HIS A 1 86 ? -6.004 3.876 -0.844 1.00 98.31 86 HIS A O 1
ATOM 697 N N . ILE A 1 87 ? -3.991 3.008 -0.346 1.00 98.62 87 ILE A N 1
ATOM 698 C CA . ILE A 1 87 ? -4.425 2.306 0.874 1.00 98.62 87 ILE A CA 1
ATOM 699 C C . ILE A 1 87 ? -4.930 3.292 1.933 1.00 98.62 87 ILE A C 1
ATOM 701 O O . ILE A 1 87 ? -5.983 3.064 2.535 1.00 98.62 87 ILE A O 1
ATOM 705 N N . ALA A 1 88 ? -4.233 4.415 2.130 1.00 98.69 88 ALA A N 1
ATOM 706 C CA . ALA A 1 88 ? -4.656 5.455 3.061 1.00 98.69 88 ALA A CA 1
ATOM 707 C C . ALA A 1 88 ? -6.034 6.018 2.692 1.00 98.69 88 ALA A C 1
ATOM 709 O O . ALA A 1 88 ? -6.894 6.160 3.562 1.00 98.69 88 ALA A O 1
ATOM 710 N N . MET A 1 89 ? -6.276 6.296 1.410 1.00 98.69 89 MET A N 1
ATOM 711 C CA . MET A 1 89 ? -7.565 6.806 0.944 1.00 98.69 89 MET A CA 1
ATOM 712 C C . MET A 1 89 ? -8.679 5.760 1.057 1.00 98.69 89 MET A C 1
ATOM 714 O O . MET A 1 89 ? -9.784 6.111 1.477 1.00 98.69 89 MET A O 1
ATOM 718 N N . ALA A 1 90 ? -8.402 4.484 0.770 1.00 98.62 90 ALA A N 1
ATOM 719 C CA . ALA A 1 90 ? -9.358 3.399 0.998 1.00 98.62 90 ALA A CA 1
ATOM 720 C C . ALA A 1 90 ? -9.748 3.318 2.484 1.00 98.62 90 ALA A C 1
ATOM 722 O O . ALA A 1 90 ? -10.935 3.382 2.818 1.00 98.62 90 ALA A O 1
ATOM 723 N N . TYR A 1 91 ? -8.760 3.294 3.382 1.00 98.75 91 TYR A N 1
ATOM 724 C CA . TYR A 1 91 ? -8.967 3.309 4.831 1.00 98.75 91 TYR A CA 1
ATOM 725 C C . TYR A 1 91 ? -9.770 4.533 5.296 1.00 98.75 91 TYR A C 1
ATOM 727 O O . TYR A 1 91 ? -10.757 4.390 6.018 1.00 98.75 91 TYR A O 1
ATOM 735 N N . LEU A 1 92 ? -9.397 5.740 4.860 1.00 98.62 92 LEU A N 1
ATOM 736 C CA . LEU A 1 92 ? -10.074 6.988 5.234 1.00 98.62 92 LEU A CA 1
ATOM 737 C C . LEU A 1 92 ? -11.496 7.103 4.670 1.00 98.62 92 LEU A C 1
ATOM 739 O O . LEU A 1 92 ? -12.302 7.857 5.213 1.00 98.62 92 LEU A O 1
ATOM 743 N N . SER A 1 93 ? -11.830 6.337 3.630 1.00 98.44 93 SER A N 1
ATOM 744 C CA . SER A 1 93 ? -13.188 6.279 3.082 1.00 98.44 93 SER A CA 1
ATOM 745 C C . SER A 1 93 ? -14.182 5.518 3.976 1.00 98.44 93 SER A C 1
ATOM 747 O O . SER A 1 93 ? -15.395 5.565 3.735 1.00 98.44 93 SER A O 1
ATOM 749 N N . LEU A 1 94 ? -13.689 4.812 5.001 1.00 98.69 94 LEU A N 1
ATOM 750 C CA . LEU A 1 94 ? -14.505 4.093 5.972 1.00 98.69 94 LEU A CA 1
ATOM 751 C C . LEU A 1 94 ? -14.892 4.988 7.168 1.00 98.69 94 LEU A C 1
ATOM 753 O O . LEU A 1 94 ? -14.070 5.753 7.687 1.00 98.69 94 LEU A O 1
ATOM 757 N N . PRO A 1 95 ? -16.111 4.830 7.719 1.00 98.19 95 PRO A N 1
ATOM 758 C CA . PRO A 1 95 ? -16.465 5.369 9.026 1.00 98.19 95 PRO A CA 1
ATOM 759 C C . PRO A 1 95 ? -15.471 4.940 10.111 1.00 98.19 95 PRO A C 1
ATOM 761 O O . PRO A 1 95 ? -14.946 3.829 10.100 1.00 98.19 95 PRO A O 1
ATOM 764 N N . GLU A 1 96 ? -15.263 5.789 11.118 1.00 96.56 96 GLU A N 1
ATOM 765 C CA . GLU A 1 96 ? -14.288 5.554 12.196 1.00 96.56 96 GLU A CA 1
ATOM 766 C C . GLU A 1 96 ? -14.440 4.190 12.893 1.00 96.56 96 GLU A C 1
ATOM 768 O O . GLU A 1 96 ? -13.452 3.516 13.176 1.00 96.56 96 GLU A O 1
ATOM 773 N N . LYS A 1 97 ? -15.679 3.731 13.117 1.00 96.31 97 LYS A N 1
ATOM 774 C CA . LYS A 1 97 ? -15.932 2.414 13.719 1.00 96.31 97 LYS A CA 1
ATOM 775 C C . LYS A 1 97 ? -15.405 1.262 12.863 1.00 96.31 97 LYS A C 1
ATOM 777 O O . LYS A 1 97 ? -14.924 0.281 13.419 1.00 96.31 97 LYS A O 1
ATOM 782 N N . GLN A 1 98 ? -15.499 1.386 11.543 1.00 98.38 98 GLN A N 1
ATOM 783 C CA . GLN A 1 98 ? -15.028 0.379 10.595 1.00 98.38 98 GLN A CA 1
ATOM 784 C C . GLN A 1 98 ? -13.511 0.456 10.411 1.00 98.38 98 GLN A C 1
ATOM 786 O O . GLN A 1 98 ? -12.860 -0.580 10.362 1.00 98.38 98 GLN A O 1
ATOM 791 N N . ARG A 1 99 ? -12.930 1.662 10.439 1.00 98.50 99 ARG A N 1
ATOM 792 C CA . ARG A 1 99 ? -11.471 1.860 10.435 1.00 98.50 99 ARG A CA 1
ATOM 793 C C . ARG A 1 99 ? -10.756 1.080 11.542 1.00 98.50 99 ARG A C 1
ATOM 795 O O . ARG A 1 99 ? -9.709 0.503 11.298 1.00 98.50 99 ARG A O 1
ATOM 802 N N . ARG A 1 100 ? -11.366 0.937 12.726 1.00 96.94 100 ARG A N 1
ATOM 803 C CA . ARG A 1 100 ? -10.816 0.127 13.836 1.00 96.94 100 ARG A CA 1
ATOM 804 C C . ARG A 1 100 ? -10.634 -1.371 13.532 1.00 96.94 100 ARG A C 1
ATOM 806 O O . ARG A 1 100 ? -10.067 -2.076 14.365 1.00 96.94 100 ARG A O 1
ATOM 813 N N . ARG A 1 101 ? -11.121 -1.858 12.388 1.00 98.00 101 ARG A N 1
ATOM 814 C CA . ARG A 1 101 ? -10.945 -3.237 11.906 1.00 98.00 101 ARG A CA 1
ATOM 815 C C . ARG A 1 101 ? -9.687 -3.409 11.045 1.00 98.00 101 ARG A C 1
ATOM 817 O O . ARG A 1 101 ? -9.381 -4.531 10.662 1.00 98.00 101 ARG A O 1
ATOM 824 N N . PHE A 1 102 ? -8.953 -2.333 10.765 1.00 98.62 102 PHE A N 1
ATOM 825 C CA . PHE A 1 102 ? -7.796 -2.351 9.876 1.00 98.62 102 PHE A CA 1
ATOM 826 C C . PHE A 1 102 ? -6.570 -1.707 10.520 1.00 98.62 102 PHE A C 1
ATOM 828 O O . PHE A 1 102 ? -6.684 -0.730 11.260 1.00 98.62 102 PHE A O 1
ATOM 835 N N . ASP A 1 103 ? -5.407 -2.250 10.177 1.00 98.44 103 ASP A N 1
ATOM 836 C CA . ASP A 1 103 ? -4.077 -1.743 10.499 1.00 98.44 103 ASP A CA 1
ATOM 837 C C . ASP A 1 103 ? -3.319 -1.481 9.187 1.00 98.44 103 ASP A C 1
ATOM 839 O O . ASP A 1 103 ? -2.686 -2.398 8.660 1.00 98.44 103 ASP A O 1
ATOM 843 N N . PRO A 1 104 ? -3.421 -0.273 8.599 1.00 98.62 104 PRO A N 1
ATOM 844 C CA . PRO A 1 104 ? -2.736 0.061 7.352 1.00 98.62 104 PRO A CA 1
ATOM 845 C C . PRO A 1 104 ? -1.216 0.075 7.509 1.00 98.62 104 PRO A C 1
ATOM 847 O O . PRO A 1 104 ? -0.694 0.627 8.482 1.00 98.62 104 PRO A O 1
ATOM 850 N N . MET A 1 105 ? -0.505 -0.468 6.523 1.00 98.56 105 MET A N 1
ATOM 851 C CA . MET A 1 105 ? 0.958 -0.570 6.535 1.00 98.56 105 MET A CA 1
ATOM 852 C C . MET A 1 105 ? 1.592 0.179 5.357 1.00 98.56 105 MET A C 1
ATOM 854 O O . MET A 1 105 ? 1.044 0.197 4.255 1.00 98.56 105 MET A O 1
ATOM 858 N N . ILE A 1 106 ? 2.742 0.814 5.603 1.00 98.50 106 ILE A N 1
ATOM 859 C CA . ILE A 1 106 ? 3.539 1.514 4.585 1.00 98.50 106 ILE A CA 1
ATOM 860 C C . ILE A 1 106 ? 4.386 0.491 3.825 1.00 98.50 106 ILE A C 1
ATOM 862 O O . ILE A 1 106 ? 5.224 -0.184 4.424 1.00 98.50 106 ILE A O 1
ATOM 866 N N . SER A 1 107 ? 4.217 0.423 2.508 1.00 97.00 107 SER A N 1
ATOM 867 C CA . SER A 1 107 ? 4.850 -0.568 1.625 1.00 97.00 107 SER A CA 1
ATOM 868 C C . SER A 1 107 ? 5.497 0.042 0.372 1.00 97.00 107 SER A C 1
ATOM 870 O O . SER A 1 107 ? 6.412 -0.551 -0.191 1.00 97.00 107 SER A O 1
ATOM 872 N N . GLY A 1 108 ? 5.088 1.240 -0.059 1.00 95.75 108 GLY A N 1
ATOM 873 C CA . GLY A 1 108 ? 5.428 1.831 -1.363 1.00 95.75 108 GLY A CA 1
ATOM 874 C C . GLY A 1 108 ? 6.823 2.457 -1.503 1.00 95.75 108 GLY A C 1
ATOM 875 O O . GLY A 1 108 ? 7.074 3.213 -2.447 1.00 95.75 108 GLY A O 1
ATOM 876 N N . PHE A 1 109 ? 7.750 2.190 -0.588 1.00 95.44 109 PHE A N 1
ATOM 877 C CA . PHE A 1 109 ? 9.092 2.772 -0.630 1.00 95.44 109 PHE A CA 1
ATOM 878 C C . PHE A 1 109 ? 10.112 1.798 -1.231 1.00 95.44 109 PHE A C 1
ATOM 880 O O . PHE A 1 109 ? 9.951 0.583 -1.164 1.00 95.44 109 PHE A O 1
ATOM 887 N N . ASN A 1 110 ? 11.186 2.345 -1.804 1.00 93.06 110 ASN A N 1
ATOM 888 C CA . ASN A 1 110 ? 12.335 1.554 -2.231 1.00 93.06 110 ASN A CA 1
ATOM 889 C C . ASN A 1 110 ? 13.309 1.393 -1.045 1.00 93.06 110 ASN A C 1
ATOM 891 O O . ASN A 1 110 ? 13.905 2.392 -0.637 1.00 93.06 110 ASN A O 1
ATOM 895 N N . PRO A 1 111 ? 13.500 0.181 -0.491 1.00 91.00 111 PRO A N 1
ATOM 896 C CA . PRO A 1 111 ? 14.422 -0.054 0.614 1.00 91.00 111 PRO A CA 1
ATOM 897 C C . PRO A 1 111 ? 15.903 0.037 0.210 1.00 91.00 111 PRO A C 1
ATOM 899 O O . PRO A 1 111 ? 16.742 0.153 1.094 1.00 91.00 111 PRO A O 1
ATOM 902 N N . ALA A 1 112 ? 16.237 0.002 -1.088 1.00 87.81 112 ALA A N 1
ATOM 903 C CA . ALA A 1 112 ? 17.609 0.198 -1.572 1.00 87.81 112 ALA A CA 1
ATOM 904 C C . ALA A 1 112 ? 18.004 1.680 -1.706 1.00 87.81 112 ALA A C 1
ATOM 906 O O . ALA A 1 112 ? 19.169 1.991 -1.942 1.00 87.81 112 ALA A O 1
ATOM 907 N N . ASP A 1 113 ? 17.048 2.605 -1.594 1.00 88.69 113 ASP A N 1
ATOM 908 C CA . ASP A 1 113 ? 17.308 4.039 -1.682 1.00 88.69 113 ASP A CA 1
ATOM 909 C C . ASP A 1 113 ? 17.488 4.627 -0.277 1.00 88.69 113 ASP A C 1
ATOM 911 O O . ASP A 1 113 ? 16.623 4.487 0.590 1.00 88.69 113 ASP A O 1
ATOM 915 N N . MET A 1 114 ? 18.582 5.359 -0.058 1.00 90.00 114 MET A N 1
ATOM 916 C CA . MET A 1 114 ? 18.823 6.082 1.195 1.00 90.00 114 MET A CA 1
ATOM 917 C C . MET A 1 114 ? 17.739 7.134 1.486 1.00 90.00 114 MET A C 1
ATOM 919 O O . MET A 1 114 ? 17.479 7.443 2.653 1.00 90.00 114 MET A O 1
ATOM 923 N N . TYR A 1 115 ? 17.041 7.636 0.461 1.00 95.31 115 TYR A N 1
ATOM 924 C CA . TYR A 1 115 ? 15.858 8.485 0.627 1.00 95.31 115 TYR A CA 1
ATOM 925 C C . TYR A 1 115 ? 14.592 7.720 1.042 1.00 95.31 115 TYR A C 1
ATOM 927 O O . TYR A 1 115 ? 13.563 8.357 1.298 1.00 95.31 115 TYR A O 1
ATOM 935 N N . GLY A 1 116 ? 14.634 6.390 1.166 1.00 94.62 116 GLY A N 1
ATOM 936 C CA . GLY A 1 116 ? 13.522 5.566 1.647 1.00 94.62 116 GLY A CA 1
ATOM 937 C C . GLY A 1 116 ? 13.047 5.978 3.044 1.00 94.62 116 GLY A C 1
ATOM 938 O O . GLY A 1 116 ? 11.845 6.050 3.302 1.00 94.62 116 GLY A O 1
ATOM 939 N N . VAL A 1 117 ? 13.967 6.385 3.924 1.00 96.06 117 VAL A N 1
ATOM 940 C CA . VAL A 1 117 ? 13.606 6.913 5.252 1.00 96.06 117 VAL A CA 1
ATOM 941 C C . VAL A 1 117 ? 12.817 8.220 5.129 1.00 96.06 117 VAL A C 1
ATOM 943 O O . VAL A 1 117 ? 11.793 8.399 5.791 1.00 96.06 117 VAL A O 1
ATOM 946 N N . ASP A 1 118 ? 13.254 9.134 4.263 1.00 98.31 118 ASP A N 1
ATOM 947 C CA . ASP A 1 118 ? 12.547 10.399 4.048 1.00 98.31 118 ASP A CA 1
ATOM 948 C C . ASP A 1 118 ? 11.214 10.199 3.326 1.00 98.31 118 ASP A C 1
ATOM 950 O O . ASP A 1 118 ? 10.267 10.948 3.569 1.00 98.31 118 ASP A O 1
ATOM 954 N N . HIS A 1 119 ? 11.104 9.171 2.481 1.00 97.69 119 HIS A N 1
ATOM 955 C CA . HIS A 1 119 ? 9.831 8.741 1.913 1.00 97.69 119 HIS A CA 1
ATOM 956 C C . HIS A 1 119 ? 8.850 8.357 3.023 1.00 97.69 119 HIS A C 1
ATOM 958 O O . HIS A 1 119 ? 7.760 8.924 3.085 1.00 97.69 119 HIS A O 1
ATOM 964 N N . ILE A 1 120 ? 9.247 7.458 3.928 1.00 98.06 120 ILE A N 1
ATOM 965 C CA . ILE A 1 120 ? 8.396 7.015 5.043 1.00 98.06 120 ILE A CA 1
ATOM 966 C C . ILE A 1 120 ? 7.973 8.214 5.904 1.00 98.06 120 ILE A C 1
ATOM 968 O O . ILE A 1 120 ? 6.795 8.352 6.237 1.00 98.06 120 ILE A O 1
ATOM 972 N N . ARG A 1 121 ? 8.899 9.136 6.206 1.00 98.38 121 ARG A N 1
ATOM 973 C CA . ARG A 1 121 ? 8.571 10.381 6.925 1.00 98.38 121 ARG A CA 1
ATOM 974 C C . ARG A 1 121 ? 7.511 11.201 6.193 1.00 98.38 121 ARG A C 1
ATOM 976 O O . ARG A 1 121 ? 6.553 11.638 6.825 1.00 98.38 121 ARG A O 1
ATOM 983 N N . ARG A 1 122 ? 7.647 11.397 4.875 1.00 98.31 122 ARG A N 1
ATOM 984 C CA . ARG A 1 122 ? 6.643 12.114 4.070 1.00 98.31 122 ARG A CA 1
ATOM 985 C C . ARG A 1 122 ? 5.276 11.441 4.157 1.00 98.31 122 ARG A C 1
ATOM 987 O O . ARG A 1 122 ? 4.306 12.138 4.424 1.00 98.31 122 ARG A O 1
ATOM 994 N N . VAL A 1 123 ? 5.204 10.115 4.030 1.00 98.38 123 VAL A N 1
ATOM 995 C CA . VAL A 1 123 ? 3.941 9.361 4.148 1.00 98.38 123 VAL A CA 1
ATOM 996 C C . VAL A 1 123 ? 3.283 9.589 5.514 1.00 98.38 123 VAL A C 1
ATOM 998 O O . VAL A 1 123 ? 2.107 9.951 5.572 1.00 98.38 123 VAL A O 1
ATOM 1001 N N . LEU A 1 124 ? 4.043 9.465 6.606 1.00 98.44 124 LEU A N 1
ATOM 1002 C CA . LEU A 1 124 ? 3.540 9.688 7.968 1.00 98.44 124 LEU A CA 1
ATOM 1003 C C . LEU A 1 124 ? 3.068 11.133 8.202 1.00 98.44 124 LEU A C 1
ATOM 1005 O O . LEU A 1 124 ? 2.081 11.349 8.905 1.00 98.44 124 LEU A O 1
ATOM 1009 N N . HIS A 1 125 ? 3.746 12.122 7.612 1.00 98.44 125 HIS A N 1
ATOM 1010 C CA . HIS A 1 125 ? 3.341 13.527 7.698 1.00 98.44 125 HIS A CA 1
ATOM 1011 C C . HIS A 1 125 ? 2.121 13.856 6.829 1.00 98.44 125 HIS A C 1
ATOM 1013 O O . HIS A 1 125 ? 1.303 14.683 7.229 1.00 98.44 125 HIS A O 1
ATOM 1019 N N . THR A 1 126 ? 1.982 13.229 5.660 1.00 98.56 126 THR A N 1
ATOM 1020 C CA . THR A 1 126 ? 0.836 13.428 4.762 1.00 98.56 126 THR A CA 1
ATOM 1021 C C . THR A 1 126 ? -0.432 12.762 5.299 1.00 98.56 126 THR A C 1
ATOM 1023 O O . THR A 1 126 ? -1.514 13.333 5.169 1.00 98.56 126 THR A O 1
ATOM 1026 N N . PHE A 1 127 ? -0.312 11.597 5.941 1.00 98.44 127 PHE A N 1
ATOM 1027 C CA . PHE A 1 127 ? -1.438 10.817 6.465 1.00 98.44 127 PHE A CA 1
ATOM 1028 C C . PHE A 1 127 ? -1.299 10.555 7.978 1.00 98.44 127 PHE A C 1
ATOM 1030 O O . PHE A 1 127 ? -1.119 9.407 8.406 1.00 98.44 127 PHE A O 1
ATOM 1037 N N . PRO A 1 128 ? -1.379 11.603 8.818 1.00 98.12 128 PRO A N 1
ATOM 1038 C CA . PRO A 1 128 ? -1.155 11.469 10.252 1.00 98.12 128 PRO A CA 1
ATOM 1039 C C . PRO A 1 128 ? -2.189 10.533 10.895 1.00 98.12 128 PRO A C 1
ATOM 1041 O O . PRO A 1 128 ? -3.396 10.726 10.761 1.00 98.12 128 PRO A O 1
ATOM 1044 N N . GLY A 1 129 ? -1.702 9.515 11.612 1.00 97.12 129 GLY A N 1
ATOM 1045 C CA . GLY A 1 129 ? -2.536 8.547 12.336 1.00 97.12 129 GLY A CA 1
ATOM 1046 C C . GLY A 1 129 ? -3.206 7.475 11.469 1.00 97.12 129 GLY A C 1
ATOM 1047 O O . GLY A 1 129 ? -4.069 6.757 11.972 1.00 97.12 129 GLY A O 1
ATOM 1048 N N . VAL A 1 130 ? -2.846 7.366 10.185 1.00 98.50 130 VAL A N 1
ATOM 1049 C CA . VAL A 1 130 ? -3.383 6.323 9.294 1.00 98.50 130 VAL A CA 1
ATOM 1050 C C . VAL A 1 130 ? -2.619 5.010 9.426 1.00 98.50 130 VAL A C 1
ATOM 1052 O O . VAL A 1 130 ? -3.243 3.965 9.561 1.00 98.50 130 VAL A O 1
ATOM 1055 N N . PHE A 1 131 ? -1.288 5.054 9.376 1.00 98.56 131 PHE A N 1
ATOM 1056 C CA . PHE A 1 131 ? -0.463 3.850 9.305 1.00 98.56 131 PHE A CA 1
ATOM 1057 C C . PHE A 1 131 ? -0.049 3.336 10.686 1.00 98.56 131 PHE A C 1
ATOM 1059 O O . PHE A 1 131 ? 0.418 4.109 11.526 1.00 98.56 131 PHE A O 1
ATOM 1066 N N . SER A 1 132 ? -0.174 2.023 10.883 1.00 97.75 132 SER A N 1
ATOM 1067 C CA . SER A 1 132 ? 0.213 1.302 12.104 1.00 97.75 132 SER A CA 1
ATOM 1068 C C . SER A 1 132 ? 1.630 0.718 12.032 1.00 97.75 132 SER A C 1
ATOM 1070 O O . SER A 1 132 ? 2.190 0.343 13.061 1.00 97.75 132 SER A O 1
ATOM 1072 N N . GLY A 1 133 ? 2.221 0.620 10.838 1.00 97.31 133 GLY A N 1
ATOM 1073 C CA . GLY A 1 133 ? 3.509 -0.042 10.645 1.00 97.31 133 GLY A CA 1
ATO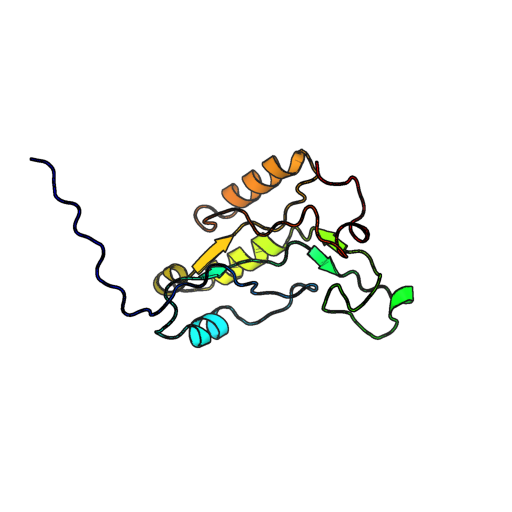M 1074 C C . GLY A 1 133 ? 4.083 0.102 9.238 1.00 97.31 133 GLY A C 1
ATOM 1075 O O . GLY A 1 133 ? 3.551 0.824 8.393 1.00 97.31 133 GLY A O 1
ATOM 1076 N N . ILE A 1 134 ? 5.201 -0.585 9.012 1.00 97.06 134 ILE A N 1
ATOM 1077 C CA . ILE A 1 134 ? 5.955 -0.608 7.755 1.00 97.06 134 ILE A CA 1
ATOM 1078 C C . ILE A 1 134 ? 6.102 -2.071 7.339 1.00 97.06 134 ILE A C 1
ATOM 1080 O O . ILE A 1 134 ? 6.514 -2.906 8.143 1.00 97.06 134 ILE A O 1
ATOM 1084 N N . GLY A 1 135 ? 5.771 -2.375 6.093 1.00 90.69 135 GLY A N 1
ATOM 1085 C CA . GLY A 1 135 ? 5.714 -3.723 5.546 1.00 90.69 135 GLY A CA 1
ATOM 1086 C C . GLY A 1 135 ? 4.511 -3.864 4.618 1.00 90.69 135 GLY A C 1
ATOM 1087 O O . GLY A 1 135 ? 3.670 -2.974 4.583 1.00 90.69 135 GLY A O 1
ATOM 1088 N N . GLU A 1 136 ? 4.384 -4.958 3.868 1.00 91.88 136 GLU A N 1
ATOM 1089 C CA . GLU A 1 136 ? 5.504 -5.755 3.375 1.00 91.88 136 GLU A CA 1
ATOM 1090 C C . GLU A 1 136 ? 6.231 -4.911 2.330 1.00 91.88 136 GLU A C 1
ATOM 1092 O O . GLU A 1 136 ? 5.612 -4.371 1.416 1.00 91.88 136 GLU A O 1
ATOM 1097 N N . PHE A 1 137 ? 7.551 -4.815 2.456 1.00 87.44 137 PHE A N 1
ATOM 1098 C CA . PHE A 1 137 ? 8.417 -4.307 1.402 1.00 87.44 137 PHE A CA 1
ATOM 1099 C C . PHE A 1 137 ? 9.313 -5.450 0.935 1.00 87.44 137 PHE A C 1
ATOM 1101 O O . PHE A 1 137 ? 9.737 -6.300 1.719 1.00 87.44 137 PHE A O 1
ATOM 1108 N N . THR A 1 138 ? 9.581 -5.498 -0.364 1.00 84.94 138 THR A N 1
ATOM 1109 C CA . THR A 1 138 ? 10.402 -6.557 -0.948 1.00 84.94 138 THR A CA 1
ATOM 1110 C C . THR A 1 138 ? 11.853 -6.101 -1.006 1.00 84.94 138 THR A C 1
ATOM 1112 O O . THR A 1 138 ? 12.121 -5.004 -1.466 1.00 84.94 138 THR A O 1
ATOM 1115 N N . ILE A 1 139 ? 12.784 -6.945 -0.557 1.00 76.94 139 ILE A N 1
ATOM 1116 C C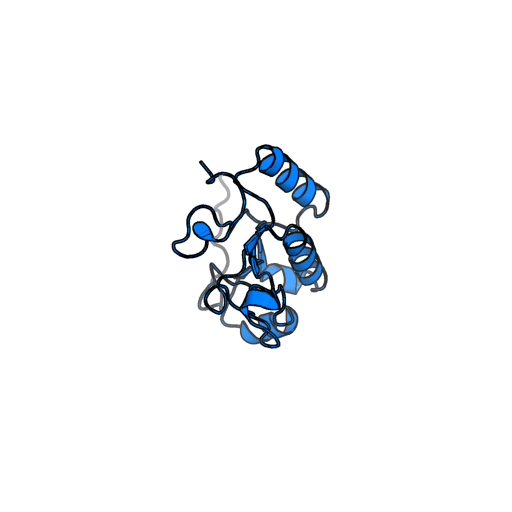A . ILE A 1 139 ? 14.232 -6.742 -0.729 1.00 76.94 139 ILE A CA 1
ATOM 1117 C C . ILE A 1 139 ? 14.791 -7.855 -1.619 1.00 76.94 139 ILE A C 1
ATOM 1119 O O . ILE A 1 139 ? 15.157 -7.633 -2.772 1.00 76.94 139 ILE A O 1
ATOM 1123 N N . HIS A 1 140 ? 14.784 -9.081 -1.089 1.00 67.62 140 HIS A N 1
ATOM 1124 C CA . HIS A 1 140 ? 15.185 -10.288 -1.795 1.00 67.62 140 HIS A CA 1
ATOM 1125 C C . HIS A 1 140 ? 14.020 -11.264 -1.888 1.00 67.62 140 HIS A C 1
ATOM 1127 O O . HIS A 1 140 ? 13.579 -11.811 -0.881 1.00 67.62 140 HIS A O 1
ATOM 1133 N N . LYS A 1 141 ? 13.529 -11.491 -3.105 1.00 64.19 141 LYS A N 1
ATOM 1134 C CA . LYS A 1 141 ? 12.502 -12.489 -3.404 1.00 64.19 141 LYS A CA 1
ATOM 1135 C C . LYS A 1 141 ? 12.882 -13.153 -4.718 1.00 64.19 141 LYS A C 1
ATOM 1137 O O . LYS A 1 141 ? 13.009 -12.469 -5.725 1.00 64.19 141 LYS A O 1
ATOM 1142 N N . GLU A 1 142 ? 13.078 -14.467 -4.673 1.00 60.97 142 GLU A N 1
ATOM 1143 C CA . GLU A 1 142 ? 13.583 -15.354 -5.737 1.00 60.97 142 GLU A CA 1
ATOM 1144 C C . GLU A 1 142 ? 13.455 -14.810 -7.175 1.00 60.97 142 GLU A C 1
ATOM 1146 O O . GLU A 1 142 ? 14.450 -14.419 -7.778 1.00 60.97 142 GLU A O 1
ATOM 1151 N N . PHE A 1 143 ? 12.231 -14.734 -7.710 1.00 61.41 143 PHE A N 1
ATOM 1152 C CA . PHE A 1 143 ? 11.965 -14.310 -9.094 1.00 61.41 143 PHE A CA 1
ATOM 1153 C C . PHE A 1 143 ? 11.762 -12.803 -9.273 1.00 61.41 143 PHE A C 1
ATOM 1155 O O . PHE A 1 143 ? 11.551 -12.328 -10.387 1.00 61.41 143 PHE A O 1
ATOM 1162 N N . VAL A 1 144 ? 11.741 -12.057 -8.176 1.00 64.25 144 VAL A N 1
ATOM 1163 C CA . VAL A 1 144 ? 11.433 -10.628 -8.149 1.00 64.25 144 VAL A CA 1
ATOM 1164 C C . VAL A 1 144 ? 12.713 -9.803 -8.141 1.00 64.25 144 VAL A C 1
ATOM 1166 O O . VAL A 1 144 ? 12.789 -8.808 -8.854 1.00 64.25 144 VAL A O 1
ATOM 1169 N N . SER A 1 145 ? 13.742 -10.234 -7.413 1.00 68.50 145 SER A N 1
ATOM 1170 C CA . SER A 1 145 ? 15.001 -9.491 -7.294 1.00 68.50 145 SER A CA 1
ATOM 1171 C C . SER A 1 145 ? 15.717 -9.300 -8.628 1.00 68.50 145 SER A C 1
ATOM 1173 O O . SER A 1 145 ? 16.269 -8.236 -8.862 1.00 68.50 145 SER A O 1
ATOM 1175 N N . SER A 1 146 ? 15.653 -10.277 -9.538 1.00 72.00 146 SER A N 1
ATOM 1176 C CA . SER A 1 146 ? 16.217 -10.147 -10.890 1.00 72.00 146 SER A CA 1
ATOM 1177 C C . SER A 1 146 ? 15.409 -9.226 -11.812 1.00 72.00 146 SER A C 1
ATOM 1179 O O . SER A 1 146 ? 15.912 -8.811 -12.855 1.00 72.00 146 SER A O 1
ATOM 1181 N N . LYS A 1 147 ? 14.159 -8.915 -11.448 1.00 72.44 147 LYS A N 1
ATOM 1182 C CA . LYS A 1 147 ? 13.239 -8.080 -12.234 1.00 72.44 147 LYS A CA 1
ATOM 1183 C C . LYS A 1 147 ? 13.204 -6.626 -11.769 1.00 72.44 147 LYS A C 1
ATOM 1185 O O . LYS A 1 147 ? 12.647 -5.801 -12.487 1.00 72.44 147 LYS A O 1
ATOM 1190 N N . ILE A 1 148 ? 13.748 -6.303 -10.597 1.00 72.38 148 ILE A N 1
ATOM 1191 C CA . ILE A 1 148 ? 13.829 -4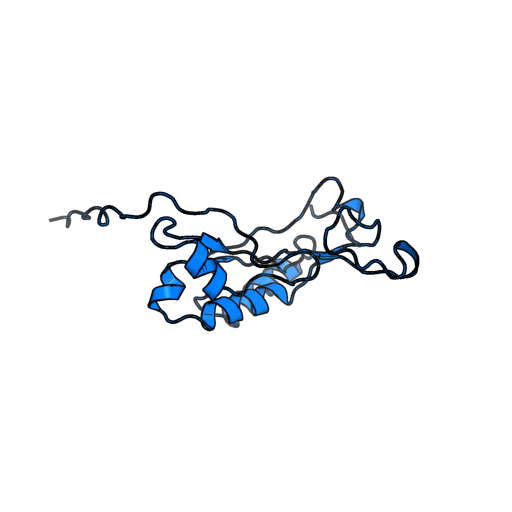.926 -10.101 1.00 72.38 148 ILE A CA 1
ATOM 1192 C C . ILE A 1 148 ? 15.106 -4.291 -10.652 1.00 72.38 148 ILE A C 1
ATOM 1194 O O . ILE A 1 148 ? 16.200 -4.814 -10.463 1.00 72.38 148 ILE A O 1
ATOM 1198 N N . ALA A 1 149 ? 14.970 -3.161 -11.345 1.00 65.12 149 ALA A N 1
ATOM 1199 C CA . ALA A 1 149 ? 16.122 -2.398 -11.812 1.00 65.12 149 ALA A CA 1
ATOM 1200 C C . ALA A 1 149 ? 16.784 -1.642 -10.646 1.00 65.12 149 ALA A C 1
ATOM 1202 O O . ALA A 1 149 ? 16.090 -0.989 -9.867 1.00 65.12 149 ALA A O 1
ATOM 1203 N N . GLY A 1 150 ? 18.116 -1.677 -10.573 1.00 63.88 150 GLY A N 1
ATOM 1204 C CA . GLY A 1 150 ? 18.907 -0.952 -9.574 1.00 63.88 150 GLY A CA 1
ATOM 1205 C C . GLY A 1 150 ? 19.813 -1.864 -8.752 1.00 63.88 150 GLY A C 1
ATOM 1206 O O . GLY A 1 150 ? 19.935 -3.055 -9.038 1.00 63.88 150 GLY A O 1
ATOM 1207 N N . ASP A 1 151 ? 20.467 -1.279 -7.750 1.00 57.25 151 ASP A N 1
ATOM 1208 C CA . ASP A 1 151 ? 21.314 -2.027 -6.829 1.00 57.25 151 ASP A CA 1
ATOM 1209 C C . ASP A 1 151 ? 20.484 -2.972 -5.957 1.00 57.25 151 ASP A C 1
ATOM 1211 O O . ASP A 1 151 ? 19.329 -2.715 -5.605 1.00 57.25 151 ASP A O 1
ATOM 1215 N N . VAL A 1 152 ? 21.109 -4.090 -5.606 1.00 59.59 152 VAL A N 1
ATOM 1216 C CA . VAL A 1 152 ? 20.556 -5.069 -4.682 1.00 59.59 152 VAL A CA 1
ATOM 1217 C C . VAL A 1 152 ? 20.412 -4.402 -3.305 1.00 59.59 152 VAL A C 1
ATOM 1219 O O . VAL A 1 152 ? 21.416 -3.902 -2.796 1.00 59.59 152 VAL A O 1
ATOM 1222 N N . PRO A 1 153 ? 19.216 -4.385 -2.681 1.00 55.53 153 PRO A N 1
ATOM 1223 C CA . PRO A 1 153 ? 19.066 -3.778 -1.364 1.00 55.53 153 PRO A CA 1
ATOM 1224 C C . PRO A 1 153 ? 19.948 -4.528 -0.352 1.00 55.53 153 PRO A C 1
ATOM 1226 O O . PRO A 1 153 ? 19.841 -5.754 -0.235 1.00 55.53 153 PRO A O 1
ATOM 1229 N N . SER A 1 154 ? 20.831 -3.791 0.328 1.00 50.94 154 SER A N 1
ATOM 1230 C CA . SER A 1 154 ? 21.817 -4.287 1.301 1.00 50.94 154 SER A CA 1
ATOM 1231 C C . SER A 1 154 ? 21.447 -3.940 2.733 1.00 50.94 154 SER A C 1
ATOM 1233 O O . SER A 1 154 ? 21.076 -2.762 2.940 1.00 50.94 154 SER A O 1
#

Sequence (154 aa):
MLAGTTAPPESDYVLNDSHFHLTNYIQEGTDIRDFLAIMGDRVGRVAIFGIPLQQTWSWRNSGDFAPSYYLQSDSPLYYYSFIDAHIAMAYLSLPEKQRRRFDPMISGFNPADMYGVDHIRRVLHTFPGVFSGIGEFTIHKEFVSSKIAGDVPS

Foldseek 3Di:
DDDDDDDPPDQLAQEEAADDEQAFLQRDHDQVVVVLVVCPRHYQAYAYEHAQKHFDDDCVWQNPDDDRHLVPTLAAIEGALCRLVVQLVSLVVDDPVSNSRYAYAAARADLQDPCSVVSVVVSCVVRPPRHPYYDDYDQDDPSHQVRYPDDRRD

pLDDT: mean 89.84, std 14.42, range [40.53, 98.75]

Radius of gyration: 18.16 Å; chains: 1; bounding box: 40×30×72 Å